Protein AF-A0A7S0P991-F1 (afdb_monomer_lite)

Foldseek 3Di:
DDWDDLAAAFLQWFDKIKDFDFQLAAQPWDKWKWKDDPPPPIDTFAPWTAPDGGTMIITTTHRFFDWQMWMWMATPNRIDPIDFDDPPDGTGTHHDWDFPAKWKQFPPPDPVSIDGVVNVPVDPPPCPPVHGDIDIDTDTGRQTPPPDDDDDDDDDDDDDPDD

Structure (mmCIF, N/CA/C/O backbone):
data_AF-A0A7S0P991-F1
#
_entry.id   AF-A0A7S0P991-F1
#
loop_
_atom_site.group_PDB
_atom_site.id
_atom_site.type_symbol
_atom_site.label_atom_id
_atom_site.label_alt_id
_atom_site.label_comp_id
_atom_site.label_asym_id
_atom_site.label_entity_id
_atom_site.label_seq_id
_atom_site.pdbx_PDB_ins_code
_atom_site.Cartn_x
_atom_site.Cartn_y
_atom_site.Cartn_z
_atom_site.occupancy
_atom_site.B_iso_or_equiv
_atom_site.auth_seq_id
_atom_site.auth_comp_id
_atom_site.auth_asym_id
_atom_site.auth_atom_id
_atom_site.pdbx_PDB_model_num
ATOM 1 N N . ALA A 1 1 ? 1.249 4.675 17.141 1.00 65.38 1 ALA A N 1
ATOM 2 C CA . ALA A 1 1 ? 0.927 3.609 16.177 1.00 65.38 1 ALA A CA 1
ATOM 3 C C . ALA A 1 1 ? 2.227 2.997 15.681 1.00 65.38 1 ALA A C 1
ATOM 5 O O . ALA A 1 1 ? 3.182 3.744 15.486 1.00 65.38 1 ALA A O 1
ATOM 6 N N . VAL A 1 2 ? 2.290 1.678 15.522 1.00 82.50 2 VAL A N 1
ATOM 7 C CA . VAL A 1 2 ? 3.443 0.980 14.929 1.00 82.50 2 VAL A CA 1
ATOM 8 C C . VAL A 1 2 ? 2.976 0.357 13.623 1.00 82.50 2 VAL A C 1
ATOM 10 O O . VAL A 1 2 ? 1.875 -0.177 13.555 1.00 82.50 2 VAL A O 1
ATOM 13 N N . LEU A 1 3 ? 3.793 0.447 12.576 1.00 89.19 3 LEU A N 1
ATOM 14 C CA . LEU A 1 3 ? 3.455 -0.087 11.261 1.00 89.19 3 LEU A CA 1
ATOM 15 C C . LEU A 1 3 ? 4.498 -1.110 10.816 1.00 89.19 3 LEU A C 1
ATOM 17 O O . LEU A 1 3 ? 5.702 -0.819 10.820 1.00 89.19 3 LEU A O 1
ATOM 21 N N . ARG A 1 4 ? 4.020 -2.296 10.427 1.00 91.75 4 ARG A N 1
ATOM 22 C CA . ARG A 1 4 ? 4.812 -3.370 9.814 1.00 91.75 4 ARG A CA 1
ATOM 23 C C . ARG A 1 4 ? 4.359 -3.553 8.365 1.00 91.75 4 ARG A C 1
ATOM 25 O O . ARG A 1 4 ? 3.166 -3.666 8.106 1.00 91.75 4 ARG A O 1
ATOM 32 N N . GLY A 1 5 ? 5.317 -3.578 7.442 1.00 89.12 5 GLY A N 1
ATOM 33 C CA . GLY A 1 5 ? 5.069 -3.483 5.998 1.00 89.12 5 GLY A CA 1
ATOM 34 C C . GLY A 1 5 ? 5.378 -2.084 5.458 1.00 89.12 5 GLY A C 1
ATOM 35 O O . GLY A 1 5 ? 5.788 -1.204 6.218 1.00 89.12 5 GLY A O 1
ATOM 36 N N . LEU A 1 6 ? 5.242 -1.886 4.143 1.00 92.38 6 LEU A N 1
ATOM 37 C CA . LEU A 1 6 ? 5.532 -0.607 3.469 1.00 92.38 6 LEU A CA 1
ATOM 38 C C . LEU A 1 6 ? 6.947 -0.054 3.732 1.00 92.38 6 LEU A C 1
ATOM 40 O O . LEU A 1 6 ? 7.166 1.148 3.651 1.00 92.38 6 LEU A O 1
ATOM 44 N N . ARG A 1 7 ? 7.925 -0.903 4.053 1.00 91.94 7 ARG A N 1
ATOM 45 C CA . ARG A 1 7 ? 9.339 -0.526 4.210 1.00 91.94 7 ARG A CA 1
ATOM 46 C C . ARG A 1 7 ? 10.144 -1.286 3.169 1.00 91.94 7 ARG A C 1
ATOM 48 O O . ARG A 1 7 ? 10.740 -2.303 3.502 1.00 91.94 7 ARG A O 1
ATOM 55 N N . SER A 1 8 ? 10.113 -0.810 1.924 1.00 93.19 8 SER A N 1
ATOM 56 C CA . SER A 1 8 ? 10.579 -1.543 0.735 1.00 93.19 8 SER A CA 1
ATOM 57 C C . SER A 1 8 ? 9.595 -2.626 0.269 1.00 93.19 8 SER A C 1
ATOM 59 O O . SER A 1 8 ? 9.955 -3.784 0.076 1.00 93.19 8 SER A O 1
ATOM 61 N N . GLU A 1 9 ? 8.338 -2.230 0.081 1.00 93.88 9 GLU A N 1
ATOM 62 C CA . GLU A 1 9 ? 7.264 -3.095 -0.424 1.00 93.88 9 GLU A CA 1
ATOM 63 C C . GLU A 1 9 ? 7.466 -3.475 -1.908 1.00 93.88 9 GLU A C 1
ATOM 65 O O . GLU A 1 9 ? 7.752 -2.589 -2.713 1.00 93.88 9 GLU A O 1
ATOM 70 N N . PRO A 1 10 ? 7.285 -4.739 -2.334 1.00 93.88 10 PRO A N 1
ATOM 71 C CA . PRO A 1 10 ? 7.283 -5.084 -3.756 1.00 93.88 10 PRO A CA 1
ATOM 72 C C . PRO A 1 10 ? 6.255 -4.255 -4.531 1.00 93.88 10 PRO A C 1
ATOM 74 O O . PRO A 1 10 ? 5.112 -4.127 -4.098 1.00 93.88 10 PRO A O 1
ATOM 77 N N . THR A 1 11 ? 6.606 -3.722 -5.704 1.00 93.44 11 THR A N 1
ATOM 78 C CA . THR A 1 11 ? 5.666 -2.866 -6.465 1.00 93.44 11 THR A CA 1
ATOM 79 C C . THR A 1 11 ? 4.416 -3.599 -6.949 1.00 93.44 11 THR A C 1
ATOM 81 O O . THR A 1 11 ? 3.417 -2.968 -7.285 1.00 93.44 11 THR A O 1
ATOM 84 N N . ALA A 1 12 ? 4.451 -4.933 -6.972 1.00 92.56 12 ALA A N 1
ATOM 85 C CA . ALA A 1 12 ? 3.286 -5.776 -7.224 1.00 92.56 12 ALA A CA 1
ATOM 86 C C . ALA A 1 12 ? 2.261 -5.756 -6.069 1.00 92.56 12 ALA A C 1
ATOM 88 O O . ALA A 1 12 ? 1.110 -6.138 -6.272 1.00 92.56 12 ALA A O 1
ATOM 89 N N . GLY A 1 13 ? 2.656 -5.293 -4.879 1.00 94.19 13 GLY A N 1
ATOM 90 C CA . GLY A 1 13 ? 1.873 -5.417 -3.655 1.00 94.19 13 GLY A CA 1
ATOM 91 C C . GLY A 1 13 ? 1.732 -6.871 -3.211 1.00 94.19 13 GLY A C 1
ATOM 92 O O . GLY A 1 13 ? 2.529 -7.734 -3.579 1.00 94.19 13 GLY A O 1
ATOM 93 N N . GLY A 1 14 ? 0.694 -7.146 -2.426 1.00 95.25 14 GLY A N 1
ATOM 94 C CA . GLY A 1 14 ? 0.379 -8.488 -1.941 1.00 95.25 14 GLY A CA 1
ATOM 95 C C . GLY A 1 14 ? 1.011 -8.847 -0.596 1.00 95.25 14 GLY A C 1
ATOM 96 O O . GLY A 1 14 ? 0.700 -9.908 -0.052 1.00 95.25 14 GLY A O 1
ATOM 97 N N . SER A 1 15 ? 1.846 -7.984 -0.013 1.00 95.44 15 SER A N 1
ATOM 98 C CA . SER A 1 15 ? 2.406 -8.234 1.317 1.00 95.44 15 SER A CA 1
ATOM 99 C C . SER A 1 15 ? 1.398 -7.934 2.418 1.00 95.44 15 SER A C 1
ATOM 101 O O . SER A 1 15 ? 0.468 -7.137 2.270 1.00 95.44 15 SER A O 1
ATOM 103 N N . VAL A 1 16 ? 1.610 -8.567 3.570 1.00 96.88 16 VAL A N 1
ATOM 104 C CA . VAL A 1 16 ? 0.835 -8.284 4.776 1.00 96.88 16 VAL A CA 1
ATOM 105 C C . VAL A 1 16 ? 1.214 -6.905 5.316 1.00 96.88 16 VAL A C 1
ATOM 107 O O . VAL A 1 16 ? 2.380 -6.638 5.603 1.00 96.88 16 VAL A O 1
ATOM 110 N N . LEU A 1 17 ? 0.204 -6.058 5.499 1.00 96.88 17 LEU A N 1
ATOM 111 C CA . LEU A 1 17 ? 0.303 -4.770 6.173 1.00 96.88 17 LEU A CA 1
ATOM 112 C C . LEU A 1 17 ? -0.347 -4.887 7.550 1.00 96.88 17 LEU A C 1
ATOM 114 O O . LEU A 1 17 ? -1.544 -5.161 7.645 1.00 96.88 17 LEU A O 1
ATOM 118 N N . GLU A 1 18 ? 0.423 -4.652 8.611 1.00 97.31 18 GLU A N 1
ATOM 119 C CA . GLU A 1 18 ? -0.111 -4.576 9.972 1.00 97.31 18 GLU A CA 1
ATOM 120 C C . GLU A 1 18 ? 0.021 -3.162 10.522 1.00 97.31 18 GLU A C 1
ATOM 122 O O . GLU A 1 18 ? 1.101 -2.561 10.515 1.00 97.31 18 GLU A O 1
ATOM 127 N N . VAL A 1 19 ? -1.096 -2.653 11.032 1.00 96.69 19 VAL A N 1
ATOM 128 C CA . VAL A 1 19 ? -1.186 -1.345 11.671 1.00 96.69 19 VAL A CA 1
ATOM 129 C C . VAL A 1 19 ? -1.580 -1.551 13.124 1.00 96.69 19 VAL A C 1
ATOM 131 O O . VAL A 1 19 ? -2.658 -2.064 13.422 1.00 96.69 19 VAL A O 1
ATOM 134 N N . GLU A 1 20 ? -0.704 -1.148 14.033 1.00 96.44 20 GLU A N 1
ATOM 135 C CA . GLU A 1 20 ? -0.954 -1.137 15.470 1.00 96.44 20 GLU A CA 1
ATOM 136 C C . GLU A 1 20 ? -1.305 0.270 15.931 1.00 96.44 20 GLU A C 1
ATOM 138 O O . GLU A 1 20 ? -0.641 1.246 15.576 1.00 96.44 20 GLU A O 1
ATOM 143 N N . GLY A 1 21 ? -2.322 0.379 16.771 1.00 95.75 21 GLY A N 1
ATOM 144 C CA . GLY A 1 21 ? -2.835 1.640 17.276 1.00 95.75 21 GLY A CA 1
ATOM 145 C C . GLY A 1 21 ? -3.780 1.414 18.444 1.00 95.75 21 GLY A C 1
ATOM 146 O O . GLY A 1 21 ? -3.606 0.489 19.234 1.00 95.75 21 GLY A O 1
ATOM 147 N N . SER A 1 22 ? -4.768 2.286 18.565 1.00 96.31 22 SER A N 1
ATOM 148 C CA . SER A 1 22 ? -5.782 2.229 19.611 1.00 96.31 22 SER A CA 1
ATOM 149 C C . SER A 1 22 ? -7.151 2.557 19.029 1.00 96.31 22 SER A C 1
ATOM 151 O O . SER A 1 22 ? -7.260 3.183 17.975 1.00 96.31 22 SER A O 1
ATOM 153 N N . ASN A 1 23 ? -8.200 2.140 19.739 1.00 96.62 23 ASN A N 1
ATOM 154 C CA . ASN A 1 23 ? -9.596 2.412 19.403 1.00 96.62 23 ASN A CA 1
ATOM 155 C C . ASN A 1 23 ? -10.039 1.905 18.016 1.00 96.62 23 ASN A C 1
ATOM 157 O O . ASN A 1 23 ? -10.971 2.448 17.435 1.00 96.62 23 ASN A O 1
ATOM 161 N N . PHE A 1 24 ? -9.444 0.823 17.503 1.00 96.88 24 PHE A N 1
ATOM 162 C CA . PHE A 1 24 ? -9.855 0.220 16.223 1.00 96.88 24 PHE A CA 1
ATOM 163 C C . PHE A 1 24 ? -11.181 -0.558 16.267 1.00 96.88 24 PHE A C 1
ATOM 165 O O . PHE A 1 24 ? -11.636 -1.060 15.246 1.00 96.88 24 PHE A O 1
ATOM 172 N N . GLY A 1 25 ? -11.821 -0.624 17.436 1.00 96.62 25 GLY A N 1
ATOM 173 C CA . GLY A 1 25 ? -13.087 -1.324 17.634 1.00 96.62 25 GLY A CA 1
ATOM 174 C C . GLY A 1 25 ? -12.941 -2.843 17.807 1.00 96.62 25 GLY A C 1
ATOM 175 O O . GLY A 1 25 ? -11.826 -3.366 17.844 1.00 96.62 25 GLY A O 1
ATOM 176 N N . PRO A 1 26 ? -14.059 -3.567 17.978 1.00 97.75 26 PRO A N 1
ATOM 177 C CA . PRO A 1 26 ? -14.063 -5.027 18.086 1.00 97.75 26 PRO A CA 1
ATOM 178 C C . PRO A 1 26 ? -13.599 -5.706 16.785 1.00 97.75 26 PRO A C 1
ATOM 180 O O . PRO A 1 26 ? -13.484 -5.068 15.744 1.00 97.75 26 PRO A O 1
ATOM 183 N N . LEU A 1 27 ? -13.399 -7.029 16.820 1.00 97.88 27 LEU A N 1
ATOM 184 C CA . LEU A 1 27 ? -12.995 -7.822 15.643 1.00 97.88 27 LEU A CA 1
ATOM 185 C C . LEU A 1 27 ? -13.967 -7.701 14.451 1.00 97.88 27 LEU A C 1
ATOM 187 O O . LEU A 1 27 ? -13.560 -7.868 13.307 1.00 97.88 27 LEU A O 1
ATOM 191 N N . SER A 1 28 ? -15.242 -7.400 14.712 1.00 96.94 28 SER A N 1
ATOM 192 C CA . SER A 1 28 ? -16.281 -7.200 13.696 1.00 96.94 28 SER A CA 1
ATOM 193 C C . SER A 1 28 ? -16.365 -5.768 13.156 1.00 96.94 28 SER A C 1
ATOM 195 O O . SER A 1 28 ? -17.220 -5.491 12.314 1.00 96.94 28 SER A O 1
ATOM 197 N N . ALA A 1 29 ? -15.535 -4.841 13.644 1.00 96.56 29 ALA A N 1
ATOM 198 C CA . ALA A 1 29 ? -15.605 -3.449 13.224 1.00 96.56 29 ALA A CA 1
ATOM 199 C C . ALA A 1 29 ? -15.217 -3.303 11.741 1.00 96.56 29 ALA A C 1
ATOM 201 O O . ALA A 1 29 ? -14.161 -3.800 11.333 1.00 96.56 29 ALA A O 1
ATOM 202 N N . PRO A 1 30 ? -16.020 -2.591 10.927 1.00 96.38 30 PRO A N 1
ATOM 203 C CA . PRO A 1 30 ? -15.635 -2.281 9.560 1.00 96.38 30 PRO A CA 1
ATOM 204 C C . PRO A 1 30 ? -14.439 -1.326 9.579 1.00 96.38 30 PRO A C 1
ATOM 206 O O . PRO A 1 30 ? -14.511 -0.233 10.153 1.00 96.38 30 PRO A O 1
ATOM 209 N N . VAL A 1 31 ? -13.343 -1.741 8.941 1.00 97.38 31 VAL A N 1
ATOM 210 C CA . VAL A 1 31 ? -12.087 -0.994 8.909 1.00 97.38 31 VAL A CA 1
ATOM 211 C C . VAL A 1 31 ? -11.540 -0.883 7.491 1.00 97.38 31 VAL A C 1
ATOM 213 O O . VAL A 1 31 ? -11.559 -1.833 6.712 1.00 97.38 31 VAL A O 1
ATOM 216 N N . THR A 1 32 ? -11.024 0.293 7.162 1.00 96.88 32 THR A N 1
ATOM 217 C CA . THR A 1 32 ? -10.348 0.580 5.895 1.00 96.88 32 THR A CA 1
ATOM 218 C C . THR A 1 32 ? -8.956 1.114 6.179 1.00 96.88 32 THR A C 1
ATOM 220 O O . THR A 1 32 ? -8.791 1.917 7.096 1.00 96.88 32 THR A O 1
ATOM 223 N N . VAL A 1 33 ? -7.965 0.735 5.377 1.00 96.50 33 VAL A N 1
ATOM 224 C CA . VAL A 1 33 ? -6.622 1.322 5.444 1.00 96.50 33 VAL A CA 1
ATOM 225 C C . VAL A 1 33 ? -6.273 1.894 4.083 1.00 96.50 33 VAL A C 1
ATOM 227 O O . VAL A 1 33 ? -6.325 1.192 3.072 1.00 96.50 33 VAL A O 1
ATOM 230 N N . ARG A 1 34 ? -5.922 3.178 4.061 1.00 95.25 34 ARG A N 1
ATOM 231 C CA . ARG A 1 34 ? -5.449 3.879 2.867 1.00 95.25 34 ARG A CA 1
ATOM 232 C C . ARG A 1 34 ? -4.021 4.342 3.083 1.00 95.25 34 ARG A C 1
ATOM 234 O O . ARG A 1 34 ? -3.661 4.737 4.192 1.00 95.25 34 ARG A O 1
ATOM 241 N N . PHE A 1 35 ? -3.211 4.287 2.036 1.00 94.25 35 PHE A N 1
ATOM 242 C CA . PHE A 1 35 ? -1.829 4.738 2.081 1.00 94.25 35 PHE A CA 1
ATOM 243 C C . PHE A 1 35 ? -1.408 5.366 0.754 1.00 94.25 35 PHE A C 1
ATOM 245 O O . PHE A 1 35 ? -1.854 4.948 -0.308 1.00 94.25 35 PHE A O 1
ATOM 252 N N . GLY A 1 36 ? -0.563 6.390 0.786 1.00 92.00 36 GLY A N 1
ATOM 253 C CA . GLY A 1 36 ? -0.209 7.114 -0.435 1.00 92.00 36 GLY A CA 1
ATOM 254 C C . GLY A 1 36 ? 0.548 8.402 -0.179 1.00 92.00 36 GLY A C 1
ATOM 255 O O . GLY A 1 36 ? 0.770 8.776 0.972 1.00 92.00 36 GLY A O 1
ATOM 256 N N . ALA A 1 37 ? 0.917 9.101 -1.249 1.00 85.38 37 ALA A N 1
ATOM 257 C CA . ALA A 1 37 ? 1.449 10.458 -1.155 1.00 85.38 37 ALA A CA 1
ATOM 258 C C . ALA A 1 37 ? 0.351 11.449 -0.731 1.00 85.38 37 ALA A C 1
ATOM 260 O O . ALA A 1 37 ? -0.836 11.220 -0.968 1.00 85.38 37 ALA A O 1
ATOM 261 N N . SER A 1 38 ? 0.742 12.571 -0.128 1.00 73.25 38 SER A N 1
ATOM 262 C CA . SER A 1 38 ? -0.184 13.590 0.396 1.00 73.25 38 SER A CA 1
ATOM 263 C C . SER A 1 38 ? -1.015 14.300 -0.688 1.00 73.25 38 SER A C 1
ATOM 265 O O . SER A 1 38 ? -1.978 14.988 -0.373 1.00 73.25 38 SER A O 1
ATOM 267 N N . THR A 1 39 ? -0.671 14.131 -1.967 1.00 68.00 39 THR A N 1
ATOM 268 C CA . THR A 1 39 ? -1.283 14.804 -3.127 1.00 68.00 39 THR A CA 1
ATOM 269 C C . THR A 1 39 ? -2.475 14.052 -3.741 1.00 68.00 39 THR A C 1
ATOM 271 O O . THR A 1 39 ? -2.821 14.288 -4.895 1.00 68.00 39 THR A O 1
ATOM 274 N N . GLY A 1 40 ? -3.126 13.153 -2.992 1.00 56.09 40 GLY A N 1
ATOM 275 C CA . GLY A 1 40 ? -4.373 12.498 -3.421 1.00 56.09 40 GLY A CA 1
ATOM 276 C C . GLY A 1 40 ? -4.212 11.175 -4.182 1.00 56.09 40 GLY A C 1
ATOM 277 O O . GLY A 1 40 ? -5.198 10.627 -4.666 1.00 56.09 40 GLY A O 1
ATOM 278 N N . MET A 1 41 ? -3.002 10.610 -4.247 1.00 61.09 41 MET A N 1
ATOM 279 C CA . MET A 1 41 ? -2.748 9.251 -4.759 1.00 61.09 41 MET A CA 1
ATOM 280 C C . MET A 1 41 ? -2.795 8.208 -3.630 1.00 61.09 41 MET A C 1
ATOM 282 O O . MET A 1 41 ? -1.809 7.526 -3.346 1.00 61.09 41 MET A O 1
ATOM 286 N N . GLU A 1 42 ? -3.930 8.107 -2.942 1.00 82.75 42 GLU A N 1
ATOM 287 C CA . GLU A 1 42 ? -4.094 7.179 -1.819 1.00 82.75 42 GLU A CA 1
ATOM 288 C C . GLU A 1 42 ? -4.647 5.834 -2.288 1.00 82.75 42 GLU A C 1
ATOM 290 O O . GLU A 1 42 ? -5.842 5.694 -2.569 1.00 82.75 42 GLU A O 1
ATOM 295 N N . LEU A 1 43 ? -3.755 4.847 -2.323 1.00 91.81 43 LEU A N 1
ATOM 296 C CA . LEU A 1 43 ? -4.036 3.433 -2.532 1.00 91.81 43 LEU A CA 1
ATOM 297 C C . LEU A 1 43 ? -4.873 2.902 -1.363 1.00 91.81 43 LEU A C 1
ATOM 299 O O . LEU A 1 43 ? -4.651 3.263 -0.206 1.00 91.81 43 LEU A O 1
ATOM 303 N N . ALA A 1 44 ? -5.834 2.028 -1.654 1.00 94.94 44 ALA A N 1
ATOM 304 C CA . A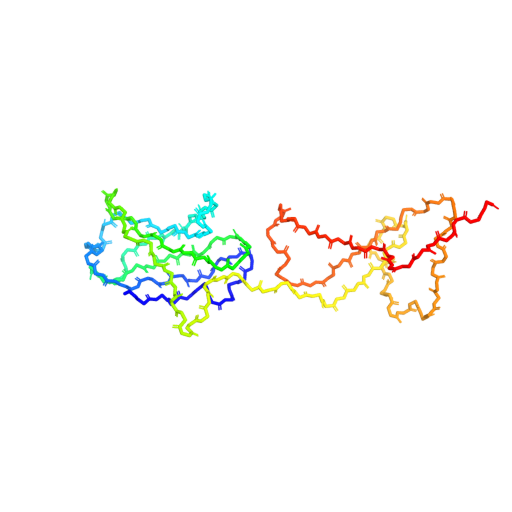LA A 1 44 ? -6.611 1.329 -0.638 1.00 94.94 44 ALA A CA 1
ATOM 305 C C . ALA A 1 44 ? -6.044 -0.081 -0.447 1.00 94.94 44 ALA A C 1
ATOM 307 O O . ALA A 1 44 ? -5.984 -0.858 -1.399 1.00 94.94 44 ALA A O 1
ATOM 308 N N . ALA A 1 45 ? -5.632 -0.410 0.777 1.00 96.62 45 ALA A N 1
ATOM 309 C CA . ALA A 1 45 ? -5.298 -1.782 1.131 1.00 96.62 45 ALA A CA 1
ATOM 310 C C . ALA A 1 45 ? -6.558 -2.658 1.059 1.00 96.62 45 ALA A C 1
ATOM 312 O O . ALA A 1 45 ? -7.674 -2.188 1.298 1.00 96.62 45 ALA A O 1
ATOM 313 N N . VAL A 1 46 ? -6.378 -3.939 0.751 1.00 97.81 46 VAL A N 1
ATOM 314 C CA . VAL A 1 46 ? -7.482 -4.893 0.574 1.00 97.81 46 VAL A CA 1
ATOM 315 C C . VAL A 1 46 ? -7.517 -5.910 1.709 1.00 97.81 46 VAL A C 1
ATOM 317 O O . VAL A 1 46 ? -6.512 -6.145 2.379 1.00 97.81 46 VAL A O 1
ATOM 320 N N . GLY A 1 47 ? -8.691 -6.501 1.952 1.00 97.31 47 GLY A N 1
ATOM 321 C CA . GLY A 1 47 ? -8.863 -7.530 2.984 1.00 97.31 47 GLY A CA 1
ATOM 322 C C . GLY A 1 47 ? -8.592 -7.037 4.409 1.00 97.31 47 GLY A C 1
ATOM 323 O O . GLY A 1 47 ? -8.128 -7.808 5.243 1.00 97.31 47 GLY A O 1
ATOM 324 N N . CYS A 1 48 ? -8.826 -5.752 4.678 1.00 97.88 48 CYS A N 1
ATOM 325 C CA . CYS A 1 48 ? -8.593 -5.170 5.991 1.00 97.88 48 CYS A CA 1
ATOM 326 C C . CYS A 1 48 ? -9.572 -5.698 7.041 1.00 97.88 48 CYS A C 1
ATOM 328 O O . CYS A 1 48 ? -10.785 -5.617 6.861 1.00 97.88 48 CYS A O 1
ATOM 330 N N . ALA A 1 49 ? -9.034 -6.164 8.165 1.00 98.00 49 ALA A N 1
ATOM 331 C CA . ALA A 1 49 ? -9.812 -6.565 9.330 1.00 98.00 49 ALA A CA 1
ATOM 332 C C . ALA A 1 49 ? -9.070 -6.220 10.623 1.00 98.00 49 ALA A C 1
ATOM 334 O O . ALA A 1 49 ? -7.835 -6.214 10.675 1.00 98.00 49 ALA A O 1
ATOM 335 N N . VAL A 1 50 ? -9.825 -5.966 11.691 1.00 98.12 50 VAL A N 1
ATOM 336 C CA . VAL A 1 50 ? -9.261 -5.872 13.038 1.00 98.12 50 VAL A CA 1
ATOM 337 C C . VAL A 1 50 ? -8.784 -7.268 13.441 1.00 98.12 50 VAL A C 1
ATOM 339 O O . VAL A 1 50 ? -9.583 -8.190 13.573 1.00 98.12 50 VAL A O 1
ATOM 342 N N . SER A 1 51 ? -7.473 -7.439 13.605 1.00 97.88 51 SER A N 1
ATOM 343 C CA . SER A 1 51 ? -6.845 -8.720 13.952 1.00 97.88 51 SER A CA 1
ATOM 344 C C . SER A 1 51 ? -6.631 -8.887 15.456 1.00 97.88 51 SER A C 1
ATOM 346 O O . SER A 1 51 ? -6.583 -10.011 15.950 1.00 97.88 51 SER A O 1
ATOM 348 N N . VAL A 1 52 ? -6.537 -7.776 16.193 1.00 98.19 52 VAL A N 1
ATOM 349 C CA . VAL A 1 52 ? -6.581 -7.742 17.659 1.00 98.19 52 VAL A CA 1
ATOM 350 C C . VAL A 1 52 ? -7.531 -6.628 18.057 1.00 98.19 52 VAL A C 1
ATOM 352 O O . VAL A 1 52 ? -7.332 -5.478 17.653 1.00 98.19 52 VAL A O 1
ATOM 355 N N . ALA A 1 53 ? -8.554 -6.969 18.846 1.00 97.88 53 ALA A N 1
ATOM 356 C CA . ALA A 1 53 ? -9.588 -6.029 19.252 1.00 97.88 53 ALA A CA 1
ATOM 357 C C . ALA A 1 53 ? -8.967 -4.722 19.769 1.00 97.88 53 ALA A C 1
ATOM 359 O O . ALA A 1 53 ? -8.029 -4.715 20.571 1.00 97.88 53 ALA A O 1
ATOM 360 N N . HIS A 1 54 ? -9.487 -3.616 19.250 1.00 96.75 54 HIS A N 1
ATOM 361 C CA . HIS A 1 54 ? -9.131 -2.234 19.546 1.00 96.75 54 HIS A CA 1
ATOM 362 C C . HIS A 1 54 ? -7.710 -1.795 19.177 1.00 96.75 54 HIS A C 1
ATOM 364 O O . HIS A 1 54 ? -7.460 -0.592 19.205 1.00 96.75 54 HIS A O 1
ATOM 370 N N . THR A 1 55 ? -6.791 -2.696 18.823 1.00 97.31 55 THR A N 1
ATOM 371 C CA . THR A 1 55 ? -5.354 -2.364 18.808 1.00 97.31 55 THR A CA 1
ATOM 372 C C . THR A 1 55 ? -4.600 -2.755 17.548 1.00 97.31 55 THR A C 1
ATOM 374 O O . THR A 1 55 ? -3.576 -2.133 17.267 1.00 97.31 55 THR A O 1
ATOM 377 N N . ARG A 1 56 ? -5.074 -3.719 16.748 1.00 98.00 56 ARG A N 1
ATOM 378 C CA . ARG A 1 56 ? -4.370 -4.117 15.520 1.00 98.00 56 ARG A CA 1
ATOM 379 C C . ARG A 1 56 ? -5.314 -4.346 14.353 1.00 98.00 56 ARG A C 1
ATOM 381 O O . ARG A 1 56 ? -6.333 -5.016 14.491 1.00 98.00 56 ARG A O 1
ATOM 388 N N . VAL A 1 57 ? -4.919 -3.830 13.197 1.00 98.19 57 VAL A N 1
ATOM 389 C CA . VAL A 1 57 ? -5.554 -4.060 11.898 1.00 98.19 57 VAL A CA 1
ATOM 390 C C . VAL A 1 57 ? -4.554 -4.769 11.001 1.00 98.19 57 VAL A C 1
ATOM 392 O O . VAL A 1 57 ? -3.377 -4.403 10.966 1.00 98.19 57 VAL A O 1
ATOM 395 N N . ARG A 1 58 ? -5.019 -5.783 10.276 1.00 98.12 58 ARG A N 1
ATOM 396 C CA . ARG A 1 58 ? -4.237 -6.503 9.273 1.00 98.12 58 ARG A CA 1
ATOM 397 C C . ARG A 1 58 ? -4.923 -6.374 7.920 1.00 98.12 58 ARG A C 1
ATOM 399 O O . ARG A 1 58 ? -6.129 -6.575 7.827 1.00 98.12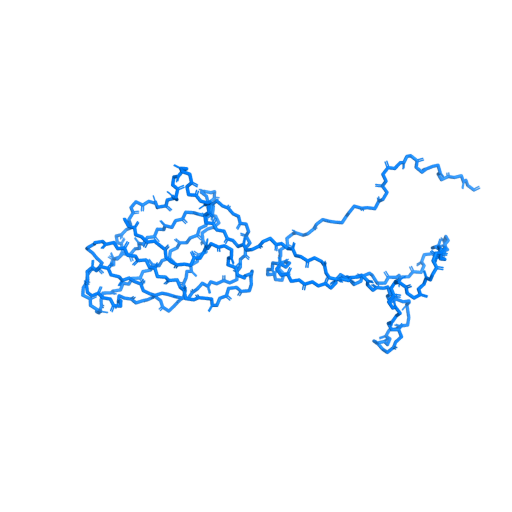 58 ARG A O 1
ATOM 406 N N . CYS A 1 59 ? -4.144 -6.052 6.898 1.00 98.00 59 CYS A N 1
ATOM 407 C CA . CYS A 1 59 ? -4.576 -5.921 5.511 1.00 98.00 59 CYS A CA 1
ATOM 408 C C . CYS A 1 59 ? -3.539 -6.542 4.566 1.00 98.00 59 CYS A C 1
ATOM 410 O O . CYS A 1 59 ? -2.464 -6.977 4.991 1.00 98.00 59 CYS A O 1
ATOM 412 N N . THR A 1 60 ? -3.832 -6.484 3.272 1.00 97.81 60 THR A N 1
ATOM 413 C CA . THR A 1 60 ? -2.899 -6.778 2.186 1.00 97.81 60 THR A CA 1
ATOM 414 C C . THR A 1 60 ? -2.642 -5.514 1.363 1.00 97.81 60 THR A C 1
ATOM 416 O O . THR A 1 60 ? -3.578 -4.784 1.017 1.00 97.81 60 THR A O 1
ATOM 419 N N . THR A 1 61 ? -1.373 -5.224 1.070 1.00 96.12 61 THR A N 1
ATOM 420 C CA . THR A 1 61 ? -0.983 -4.109 0.194 1.00 96.12 61 THR A CA 1
ATOM 421 C C . THR A 1 61 ? -1.444 -4.364 -1.240 1.00 96.12 61 THR A C 1
ATOM 423 O O . THR A 1 61 ? -1.587 -5.503 -1.681 1.00 96.12 61 THR A O 1
ATOM 426 N N . VAL A 1 62 ? -1.658 -3.293 -1.995 1.00 94.94 62 VAL A N 1
ATOM 427 C CA . VAL A 1 62 ? -1.964 -3.359 -3.431 1.00 94.94 62 VAL A CA 1
ATOM 428 C C . VAL A 1 62 ? -0.742 -2.973 -4.257 1.00 94.94 62 VAL A C 1
ATOM 430 O O . VAL A 1 62 ? 0.235 -2.453 -3.714 1.00 94.94 62 VAL A O 1
ATOM 433 N N . ALA A 1 63 ? -0.780 -3.234 -5.563 1.00 93.25 63 ALA A N 1
ATOM 434 C CA . ALA A 1 63 ? 0.267 -2.788 -6.472 1.00 93.25 63 ALA A CA 1
ATOM 435 C C . ALA A 1 63 ? 0.391 -1.256 -6.453 1.00 93.25 63 ALA A C 1
ATOM 437 O O . ALA A 1 63 ? -0.612 -0.542 -6.416 1.00 93.25 63 ALA A O 1
ATOM 438 N N . GLY A 1 64 ? 1.622 -0.754 -6.486 1.00 90.94 64 GLY A N 1
ATOM 439 C CA . GLY A 1 64 ? 1.896 0.673 -6.390 1.00 90.94 64 GLY A CA 1
ATOM 440 C C . GLY A 1 64 ? 3.374 1.003 -6.552 1.00 90.94 64 GLY A C 1
ATOM 441 O O . GLY A 1 64 ? 4.211 0.129 -6.779 1.00 90.94 64 GLY A O 1
ATOM 442 N N . VAL A 1 65 ? 3.680 2.296 -6.481 1.00 90.62 65 VAL A N 1
ATOM 443 C CA . VAL A 1 65 ? 5.030 2.850 -6.635 1.00 90.62 65 VAL A CA 1
ATOM 444 C C . VAL A 1 65 ? 5.231 4.041 -5.705 1.00 90.62 65 VAL A C 1
ATOM 446 O O . VAL A 1 65 ? 4.270 4.631 -5.211 1.00 90.62 65 VAL A O 1
ATOM 449 N N . GLY A 1 66 ? 6.491 4.425 -5.513 1.00 88.56 66 GLY A N 1
ATOM 450 C CA . GLY A 1 66 ? 6.868 5.637 -4.793 1.00 88.56 66 GLY A CA 1
ATOM 451 C C . GLY A 1 66 ? 7.210 5.417 -3.321 1.00 88.56 66 GLY A C 1
ATOM 452 O O . GLY A 1 66 ? 7.059 4.329 -2.760 1.00 88.56 66 GLY A O 1
ATOM 453 N N . THR A 1 67 ? 7.711 6.486 -2.709 1.00 90.81 67 THR A N 1
ATOM 454 C CA . THR A 1 67 ? 8.155 6.562 -1.313 1.00 90.81 67 THR A CA 1
ATOM 455 C C . THR A 1 67 ? 7.549 7.796 -0.641 1.00 90.81 67 THR A C 1
ATOM 457 O O . THR A 1 67 ? 6.885 8.599 -1.295 1.00 90.81 67 THR A O 1
ATOM 460 N N . GLY A 1 68 ? 7.735 7.937 0.673 1.00 90.44 68 GLY A N 1
ATOM 461 C CA . GLY A 1 68 ? 7.097 9.010 1.443 1.00 90.44 68 GLY A CA 1
ATOM 462 C C . GLY A 1 68 ? 5.598 8.773 1.625 1.00 90.44 68 GLY A C 1
ATOM 463 O O . GLY A 1 68 ? 4.806 9.710 1.597 1.00 90.44 68 GLY A O 1
ATOM 464 N N . LEU A 1 69 ? 5.195 7.506 1.755 1.00 92.56 69 LEU A N 1
ATOM 465 C CA . LEU A 1 69 ? 3.794 7.142 1.926 1.00 92.56 69 LEU A CA 1
ATOM 466 C C . LEU A 1 69 ? 3.347 7.446 3.361 1.00 92.56 69 LEU A C 1
ATOM 468 O O . LEU A 1 69 ? 4.018 7.075 4.325 1.00 92.56 69 LEU A O 1
ATOM 472 N N . GLY A 1 70 ? 2.186 8.076 3.496 1.00 93.38 70 GLY A N 1
ATOM 473 C CA . GLY A 1 70 ? 1.477 8.204 4.766 1.00 93.38 70 GLY A CA 1
ATOM 474 C C . GLY A 1 70 ? 0.283 7.267 4.810 1.00 93.38 70 GLY A C 1
ATOM 475 O O . GLY A 1 70 ? -0.231 6.876 3.762 1.00 93.38 70 GLY A O 1
ATOM 476 N N . VAL A 1 71 ? -0.141 6.894 6.016 1.00 94.94 71 VAL A N 1
ATOM 477 C CA . VAL A 1 71 ? -1.196 5.898 6.249 1.00 94.94 71 VAL A CA 1
ATOM 478 C C . VAL A 1 71 ? -2.335 6.497 7.058 1.00 94.94 71 VAL A C 1
ATOM 480 O O . VAL A 1 71 ? -2.105 7.168 8.063 1.00 94.94 71 VAL A O 1
ATOM 483 N N . VAL A 1 72 ? -3.567 6.228 6.635 1.00 94.75 72 VAL A N 1
ATOM 484 C CA . VAL A 1 72 ? -4.800 6.613 7.326 1.00 94.75 72 VAL A CA 1
ATOM 485 C C . VAL A 1 72 ? -5.641 5.360 7.541 1.00 94.75 72 VAL A C 1
ATOM 487 O O . VAL A 1 72 ? -5.878 4.588 6.608 1.00 94.75 72 VAL A O 1
ATOM 490 N N . VAL A 1 73 ? -6.102 5.162 8.773 1.00 96.12 73 VAL A N 1
ATOM 491 C CA . VAL A 1 73 ? -7.033 4.088 9.132 1.00 96.12 73 VAL A CA 1
ATOM 492 C C . VAL A 1 73 ? -8.414 4.701 9.322 1.00 96.12 73 VAL A C 1
ATOM 494 O O . VAL A 1 73 ? -8.559 5.677 10.047 1.00 96.12 73 VAL A O 1
ATOM 497 N N . GLY A 1 74 ? -9.427 4.140 8.676 1.00 96.00 74 GLY A N 1
ATOM 498 C CA . GLY A 1 74 ? -10.828 4.496 8.878 1.00 96.00 74 GLY A CA 1
ATOM 499 C C . GLY A 1 74 ? -11.550 3.390 9.630 1.00 96.00 74 GLY A C 1
ATOM 500 O O . GLY A 1 74 ? -11.470 2.238 9.212 1.00 96.00 74 GLY A O 1
ATOM 501 N N . VAL A 1 75 ? -12.259 3.720 10.707 1.00 96.75 75 VAL A N 1
ATOM 502 C CA . VAL A 1 75 ? -13.057 2.767 11.498 1.00 96.75 75 VAL A CA 1
ATOM 503 C C . VAL A 1 75 ? -14.493 3.262 11.519 1.00 96.75 75 VAL A C 1
ATOM 505 O O . VAL A 1 75 ? -14.734 4.388 11.943 1.00 96.75 75 VAL A O 1
ATOM 508 N N . ALA A 1 76 ? -15.442 2.460 11.032 1.00 91.38 76 ALA A N 1
ATOM 509 C CA . ALA A 1 76 ? -16.860 2.845 10.957 1.00 91.38 76 ALA A CA 1
ATOM 510 C C . ALA A 1 76 ? -17.105 4.246 10.339 1.00 91.38 76 ALA A C 1
ATOM 512 O O . ALA A 1 76 ? -17.979 4.990 10.772 1.00 91.38 76 ALA A O 1
ATOM 513 N N . GLY A 1 77 ? -16.309 4.617 9.330 1.00 88.81 77 GLY A N 1
ATOM 514 C CA . GLY A 1 77 ? -16.393 5.918 8.657 1.00 88.81 77 GLY A CA 1
ATOM 515 C C . GLY A 1 77 ? -15.612 7.056 9.326 1.00 88.81 77 GLY A C 1
ATOM 516 O O . GLY A 1 77 ? -15.532 8.137 8.750 1.00 88.81 77 GLY A O 1
ATOM 517 N N . GLN A 1 78 ? -14.989 6.831 10.486 1.00 94.38 78 GLN A N 1
ATOM 518 C CA . GLN A 1 78 ? -14.144 7.817 11.158 1.00 94.38 78 GLN A CA 1
ATOM 519 C C . GLN A 1 78 ? -12.666 7.644 10.759 1.00 94.38 78 GLN A C 1
ATOM 521 O O . GLN A 1 78 ? -12.061 6.632 11.128 1.00 94.38 78 GLN A O 1
ATOM 526 N N . PRO A 1 79 ? -12.057 8.600 10.032 1.00 94.25 79 PRO A N 1
ATOM 527 C CA . PRO A 1 79 ? -10.641 8.541 9.684 1.00 94.25 79 PRO A CA 1
ATOM 528 C C . PRO A 1 79 ? -9.742 8.925 10.867 1.00 94.25 79 PRO A C 1
ATOM 530 O O . PRO A 1 79 ? -10.058 9.813 11.660 1.00 94.25 79 PRO A O 1
ATOM 533 N N . SER A 1 80 ? -8.584 8.277 10.958 1.00 95.06 80 SER A N 1
ATOM 534 C CA . SER A 1 80 ? -7.502 8.648 11.864 1.00 95.06 80 SER A CA 1
ATOM 535 C C . SER A 1 80 ? -6.736 9.865 11.347 1.00 95.06 80 SER A C 1
ATOM 537 O O . SER A 1 80 ? -6.796 10.217 10.168 1.00 95.06 80 SER A O 1
ATOM 539 N N . ALA A 1 81 ? -5.905 10.449 12.212 1.00 93.31 81 ALA A N 1
ATOM 540 C CA . ALA A 1 81 ? -4.808 11.281 11.738 1.00 93.31 81 ALA A CA 1
ATOM 541 C C . ALA A 1 81 ? -3.886 10.463 10.817 1.00 93.31 81 ALA A C 1
ATOM 543 O O . ALA A 1 81 ? -3.740 9.244 10.973 1.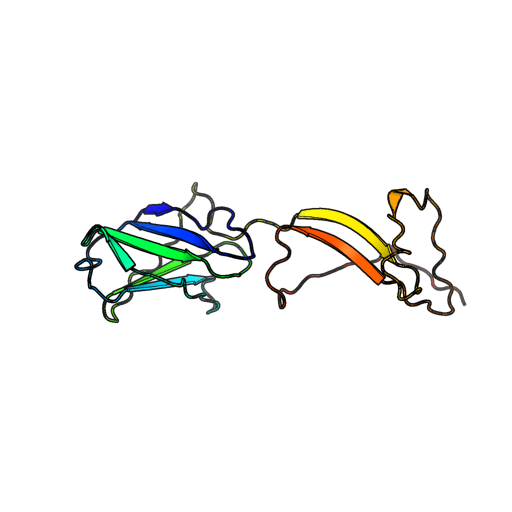00 93.31 81 ALA A O 1
ATOM 544 N N . ARG A 1 82 ? -3.259 11.152 9.866 1.00 92.25 82 ARG A N 1
ATOM 545 C CA . ARG A 1 82 ? -2.285 10.564 8.953 1.00 92.25 82 ARG A CA 1
ATOM 546 C C . ARG A 1 82 ? -1.004 10.221 9.707 1.00 92.25 82 ARG A C 1
ATOM 548 O O . ARG A 1 82 ? -0.442 11.062 10.404 1.00 92.25 82 ARG A O 1
ATOM 555 N N . PHE A 1 83 ? -0.551 8.984 9.561 1.00 92.50 83 PHE A N 1
ATOM 556 C CA . PHE A 1 83 ? 0.711 8.511 10.108 1.00 92.50 83 PHE A CA 1
ATOM 557 C C . PHE A 1 83 ? 1.802 8.566 9.042 1.00 92.50 83 PHE A C 1
ATOM 559 O O . PHE A 1 83 ? 1.681 7.929 7.996 1.00 92.50 83 PHE A O 1
ATOM 566 N N . GLU A 1 84 ? 2.886 9.271 9.345 1.00 91.00 84 GLU A N 1
ATOM 567 C CA . GLU A 1 84 ? 4.124 9.280 8.569 1.00 91.00 84 GLU A CA 1
ATOM 568 C C . GLU A 1 84 ? 5.296 9.056 9.535 1.00 91.00 84 GLU A C 1
ATOM 570 O O . GLU A 1 84 ? 5.343 9.704 10.587 1.00 91.00 84 GLU A O 1
ATOM 575 N N . PRO A 1 85 ? 6.234 8.133 9.242 1.00 89.88 85 PRO A N 1
ATOM 576 C CA . PRO A 1 85 ? 7.413 7.965 10.077 1.00 89.88 85 PRO A CA 1
ATOM 577 C C . PRO A 1 85 ? 8.230 9.256 10.126 1.00 89.88 85 PRO A C 1
ATOM 579 O O . PRO A 1 85 ? 8.569 9.827 9.092 1.00 89.88 85 PRO A O 1
ATOM 582 N N . GLN A 1 86 ? 8.577 9.686 11.334 1.00 87.56 86 GLN A N 1
ATOM 583 C CA . GLN A 1 86 ? 9.448 10.837 11.543 1.00 87.56 86 GLN A CA 1
ATOM 584 C C . GLN A 1 86 ? 10.923 10.406 11.475 1.00 87.56 86 GLN A C 1
ATOM 586 O O . GLN A 1 86 ? 11.251 9.285 11.886 1.00 87.56 86 GLN A O 1
ATOM 591 N N . PRO A 1 87 ? 11.833 11.281 11.011 1.00 87.50 87 PRO A N 1
ATOM 592 C CA . PRO A 1 87 ? 13.269 11.030 11.090 1.00 87.50 87 PRO A CA 1
ATOM 593 C C . PRO A 1 87 ? 13.691 10.659 12.525 1.00 87.50 87 PRO A C 1
ATOM 595 O O . PRO A 1 87 ? 13.190 11.267 13.473 1.00 87.50 87 PRO A O 1
ATOM 598 N N . PRO A 1 88 ? 14.587 9.671 12.717 1.00 90.38 88 PRO A N 1
ATOM 599 C CA . PRO A 1 88 ? 15.453 9.032 11.719 1.00 90.38 88 PRO A CA 1
ATOM 600 C C . PRO A 1 88 ? 14.848 7.792 11.037 1.00 90.38 88 PRO A C 1
ATOM 602 O O . PRO A 1 88 ? 15.559 7.074 10.334 1.00 90.38 88 PRO A O 1
ATOM 605 N N . ALA A 1 89 ? 13.564 7.488 11.252 1.00 87.31 89 ALA A N 1
ATOM 606 C CA . ALA A 1 89 ? 12.952 6.330 10.615 1.00 87.31 89 ALA A CA 1
ATOM 607 C C . ALA A 1 89 ? 12.902 6.507 9.090 1.00 87.31 89 ALA A C 1
ATOM 609 O O . ALA A 1 89 ? 12.577 7.582 8.586 1.00 87.31 89 ALA A O 1
ATOM 610 N N . LEU A 1 90 ? 13.184 5.429 8.353 1.00 89.19 90 LEU A N 1
ATOM 611 C CA . LEU A 1 90 ? 13.034 5.427 6.901 1.00 89.19 90 LEU A CA 1
ATOM 612 C C . LEU A 1 90 ? 11.568 5.688 6.515 1.00 89.19 90 LEU A C 1
ATOM 614 O O . LEU A 1 90 ? 10.664 5.148 7.176 1.00 89.19 90 LEU A O 1
ATOM 618 N N . PRO A 1 91 ? 11.330 6.470 5.444 1.00 91.31 91 PRO A N 1
ATOM 619 C CA . PRO A 1 91 ? 9.989 6.710 4.937 1.00 91.31 91 PRO A CA 1
ATOM 620 C C . PRO A 1 91 ? 9.345 5.395 4.501 1.00 91.31 91 PRO A C 1
ATOM 622 O O . PRO A 1 91 ? 10.026 4.452 4.089 1.00 91.31 91 PRO A O 1
ATOM 625 N N . LEU A 1 92 ? 8.017 5.341 4.568 1.00 93.62 92 LEU A N 1
ATOM 626 C CA . LEU A 1 92 ? 7.288 4.224 3.983 1.00 93.62 92 LEU A CA 1
ATOM 627 C C . LEU A 1 92 ? 7.332 4.326 2.458 1.00 93.62 92 LEU A C 1
ATOM 629 O O . LEU A 1 92 ? 7.332 5.426 1.898 1.00 93.62 92 LEU A O 1
ATOM 633 N N . GLY A 1 93 ? 7.367 3.190 1.779 1.00 93.38 93 GLY A N 1
ATOM 634 C CA . GLY A 1 93 ? 7.494 3.149 0.336 1.00 93.38 93 GLY A CA 1
ATOM 635 C C . GLY A 1 93 ? 7.600 1.752 -0.242 1.00 93.38 93 GLY A C 1
ATOM 636 O O . GLY A 1 93 ? 7.905 0.770 0.448 1.00 93.38 93 GLY A O 1
ATOM 637 N N . TYR A 1 94 ? 7.385 1.714 -1.549 1.00 93.81 94 TYR A N 1
ATOM 638 C CA . TYR A 1 94 ? 7.722 0.581 -2.386 1.00 93.81 94 TYR A CA 1
ATOM 639 C C . TYR A 1 94 ? 9.234 0.505 -2.615 1.00 93.81 94 TYR A C 1
ATOM 641 O O . TYR A 1 94 ? 9.958 1.496 -2.509 1.00 93.81 94 TYR A O 1
ATOM 649 N N . ALA A 1 95 ? 9.709 -0.700 -2.896 1.00 93.56 95 ALA A N 1
ATOM 650 C CA . ALA A 1 95 ? 11.089 -0.996 -3.214 1.00 93.56 95 ALA A CA 1
ATOM 651 C C . ALA A 1 95 ? 11.515 -0.266 -4.494 1.00 93.56 95 ALA A C 1
ATOM 653 O O . ALA A 1 95 ? 10.734 -0.120 -5.436 1.00 93.56 95 ALA A O 1
ATOM 654 N N . ALA A 1 96 ? 12.774 0.171 -4.535 1.00 90.44 96 ALA A N 1
ATOM 655 C CA . ALA A 1 96 ? 13.344 0.782 -5.727 1.00 90.44 96 ALA A CA 1
ATOM 656 C C . ALA A 1 96 ? 13.403 -0.228 -6.897 1.00 90.44 96 ALA A C 1
ATOM 658 O O . ALA A 1 96 ? 13.611 -1.426 -6.659 1.00 90.44 96 ALA A O 1
ATOM 659 N N . PRO A 1 97 ? 13.247 0.234 -8.154 1.00 89.81 97 PRO A N 1
ATOM 660 C CA . PRO A 1 97 ? 13.425 -0.607 -9.333 1.00 89.81 97 PRO A CA 1
ATOM 661 C C . PRO A 1 97 ? 14.865 -1.121 -9.428 1.00 89.81 97 PRO A C 1
ATOM 663 O O . PRO A 1 97 ? 15.811 -0.379 -9.163 1.00 89.81 97 PRO A O 1
ATOM 666 N N . ALA A 1 98 ? 15.036 -2.371 -9.854 1.00 89.62 98 ALA A N 1
ATOM 667 C CA . ALA A 1 98 ? 16.346 -2.978 -10.079 1.00 89.62 98 ALA A CA 1
ATOM 668 C C . ALA A 1 98 ? 16.397 -3.605 -11.473 1.00 89.62 98 ALA A C 1
ATOM 670 O O . ALA A 1 98 ? 15.575 -4.461 -11.791 1.00 89.62 98 ALA A O 1
ATOM 671 N N . VAL A 1 99 ? 17.363 -3.187 -12.295 1.00 86.69 99 VAL A N 1
ATOM 672 C CA . VAL A 1 99 ? 17.610 -3.749 -13.631 1.00 86.69 99 VAL A CA 1
ATOM 673 C C . VAL A 1 99 ? 18.632 -4.874 -13.503 1.00 86.69 99 VAL A C 1
ATOM 675 O O . VAL A 1 99 ? 19.723 -4.656 -12.982 1.00 86.69 99 VAL A O 1
ATOM 678 N N . SER A 1 100 ? 18.288 -6.065 -13.983 1.00 86.69 100 SER A N 1
ATOM 679 C CA . SER A 1 100 ? 19.171 -7.238 -13.993 1.00 86.69 100 SER A CA 1
ATOM 680 C C . SER A 1 100 ? 19.727 -7.559 -15.378 1.00 86.69 100 SER A C 1
ATOM 682 O O . SER A 1 100 ? 20.719 -8.276 -15.485 1.00 86.69 100 SER A O 1
ATOM 684 N N . GLY A 1 101 ? 19.122 -7.029 -16.440 1.00 75.56 101 GLY A N 1
ATOM 685 C CA . GLY A 1 101 ? 19.568 -7.301 -17.797 1.00 75.56 101 GLY A CA 1
ATOM 686 C C . GLY A 1 101 ? 18.924 -6.396 -18.831 1.00 75.56 101 GLY A C 1
ATOM 687 O O . GLY A 1 101 ? 17.868 -5.801 -18.612 1.00 75.56 101 GLY A O 1
ATOM 688 N N . ILE A 1 102 ? 19.586 -6.313 -19.979 1.00 79.50 102 ILE A N 1
ATOM 689 C CA . ILE A 1 102 ? 19.083 -5.634 -21.165 1.00 79.50 102 ILE A CA 1
ATOM 690 C C . ILE A 1 102 ? 19.259 -6.600 -22.335 1.00 79.50 102 ILE A C 1
ATOM 692 O O . ILE A 1 102 ? 20.362 -7.098 -22.583 1.00 79.50 102 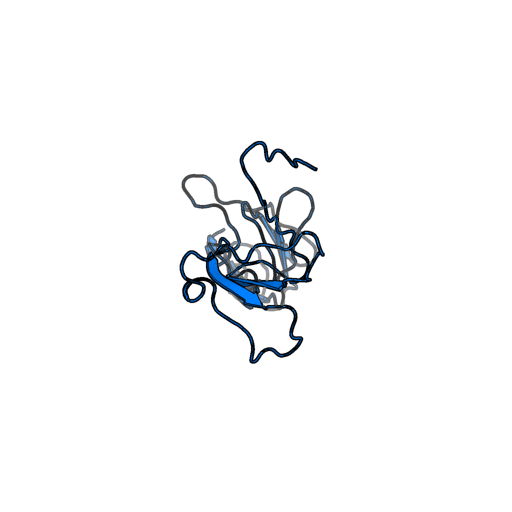ILE A O 1
ATOM 696 N N . VAL A 1 103 ? 18.165 -6.873 -23.036 1.00 75.69 103 VAL A N 1
ATOM 697 C CA . VAL A 1 103 ? 18.142 -7.744 -24.214 1.00 75.69 103 VAL A CA 1
ATOM 698 C C . VAL A 1 103 ? 17.681 -6.917 -25.404 1.00 75.69 103 VAL A C 1
ATOM 700 O O . VAL A 1 103 ? 16.744 -6.127 -25.281 1.00 75.69 103 VAL A O 1
ATOM 703 N N . VAL A 1 104 ? 18.344 -7.087 -26.547 1.00 68.69 104 VAL A N 1
ATOM 704 C CA . VAL A 1 104 ? 17.884 -6.516 -27.814 1.00 68.69 104 VAL A CA 1
ATOM 705 C C . VAL A 1 104 ? 17.342 -7.650 -28.651 1.00 68.69 104 VAL A C 1
ATOM 707 O O . VAL A 1 104 ? 18.055 -8.598 -28.974 1.00 68.69 104 VAL A O 1
ATOM 710 N N . LEU A 1 105 ? 16.067 -7.541 -28.993 1.00 64.38 105 LEU A N 1
ATOM 711 C CA . LEU A 1 105 ? 15.469 -8.391 -30.002 1.00 64.38 105 LEU A CA 1
ATOM 712 C C . LEU A 1 105 ? 15.690 -7.675 -31.334 1.00 64.38 105 LEU A C 1
ATOM 714 O O . LEU A 1 105 ? 15.219 -6.547 -31.531 1.00 64.38 105 LEU A O 1
ATOM 718 N N . SER A 1 106 ? 16.469 -8.296 -32.221 1.00 56.62 106 SER A N 1
ATOM 719 C CA . SER A 1 106 ? 16.435 -7.922 -33.631 1.00 56.62 106 SER A CA 1
ATOM 720 C C . SER A 1 106 ? 15.017 -8.181 -34.147 1.00 56.62 106 SER A C 1
ATOM 722 O O . SER A 1 106 ? 14.306 -9.021 -33.609 1.00 56.62 106 SER A O 1
ATOM 724 N N . ALA A 1 107 ? 14.579 -7.428 -35.156 1.00 51.19 107 ALA A N 1
ATOM 725 C CA . ALA A 1 107 ? 13.197 -7.374 -35.648 1.00 51.19 107 ALA A CA 1
ATOM 726 C C . ALA A 1 107 ? 12.627 -8.692 -36.242 1.00 51.19 107 ALA A C 1
ATOM 728 O O . ALA A 1 107 ? 11.693 -8.648 -37.041 1.00 51.19 107 ALA A O 1
ATOM 729 N N . SER A 1 108 ? 13.177 -9.858 -35.901 1.00 46.09 108 SER A N 1
ATOM 730 C CA . SER A 1 108 ? 12.483 -11.134 -36.036 1.00 46.09 108 SER A CA 1
ATOM 731 C C . SER A 1 108 ? 11.466 -11.227 -34.901 1.00 46.09 108 SER A C 1
ATOM 733 O O . SER A 1 108 ? 11.822 -11.187 -33.728 1.00 46.09 108 SER A O 1
ATOM 735 N N . ALA A 1 109 ? 10.181 -11.316 -35.232 1.00 45.38 109 ALA A N 1
ATOM 736 C CA . ALA A 1 109 ? 9.086 -11.381 -34.262 1.00 45.38 109 ALA A CA 1
ATOM 737 C C . ALA A 1 109 ? 9.080 -12.666 -33.393 1.00 45.38 109 ALA A C 1
ATOM 739 O O . ALA A 1 109 ? 8.115 -12.896 -32.663 1.00 45.38 109 ALA A O 1
ATOM 740 N N . ASP A 1 110 ? 10.117 -13.510 -33.475 1.00 51.34 110 ASP A N 1
ATOM 741 C CA . ASP A 1 110 ? 10.253 -14.753 -32.717 1.00 51.34 110 ASP A CA 1
ATOM 742 C C . ASP A 1 110 ? 11.052 -14.533 -31.408 1.00 51.34 110 ASP A C 1
ATOM 744 O O . ASP A 1 110 ? 12.229 -14.166 -31.447 1.00 51.34 110 ASP A O 1
ATOM 748 N N . PRO A 1 111 ? 10.468 -14.810 -30.224 1.00 53.66 111 PRO A N 1
ATOM 749 C CA . PRO A 1 111 ? 11.171 -14.789 -28.936 1.00 53.66 111 PRO A CA 1
ATOM 750 C C . PRO A 1 111 ? 12.419 -15.685 -28.862 1.00 53.66 111 PRO A C 1
ATOM 752 O O . PRO A 1 111 ? 13.231 -15.520 -27.950 1.00 53.66 111 PRO A O 1
ATOM 755 N N . ARG A 1 112 ? 12.570 -16.652 -29.777 1.00 60.69 112 ARG A N 1
ATOM 756 C CA . ARG A 1 112 ? 13.739 -17.542 -29.863 1.00 60.69 112 ARG A CA 1
ATOM 757 C C . ARG A 1 112 ? 14.990 -16.855 -30.417 1.00 60.69 112 ARG A C 1
ATOM 759 O O . ARG A 1 112 ? 16.084 -17.346 -30.154 1.00 60.69 112 ARG A O 1
ATOM 766 N N . ASP A 1 113 ? 14.842 -15.714 -31.091 1.00 56.94 113 ASP A N 1
ATOM 767 C CA . ASP A 1 113 ? 15.954 -14.931 -31.654 1.00 56.94 113 ASP A CA 1
ATOM 768 C C . ASP A 1 113 ? 16.482 -13.855 -30.685 1.00 56.94 113 ASP A C 1
ATOM 770 O O . ASP A 1 113 ? 17.244 -12.963 -31.062 1.00 56.94 113 ASP A O 1
ATOM 774 N N . ALA A 1 114 ? 16.089 -13.923 -29.410 1.00 54.66 114 ALA A N 1
ATOM 775 C CA . ALA A 1 114 ? 16.558 -13.016 -28.376 1.00 54.66 114 ALA A CA 1
ATOM 776 C C . ALA A 1 114 ? 18.066 -13.172 -28.124 1.00 54.66 114 ALA A C 1
ATOM 778 O O . ALA A 1 114 ? 18.505 -14.135 -27.494 1.00 54.66 114 ALA A O 1
ATOM 779 N N . VAL A 1 115 ? 18.867 -12.193 -28.559 1.00 55.91 115 VAL A N 1
ATOM 780 C CA . VAL A 1 115 ? 20.312 -12.171 -28.296 1.00 55.91 115 VAL A CA 1
ATOM 781 C C . VAL A 1 115 ? 20.600 -11.256 -27.098 1.00 55.91 115 VAL A C 1
ATOM 783 O O . VAL A 1 115 ? 20.285 -10.061 -27.138 1.00 55.91 115 VAL A O 1
ATOM 786 N N . PRO A 1 116 ? 21.204 -11.760 -26.007 1.00 53.72 116 PRO A N 1
ATOM 787 C CA . PRO A 1 116 ? 21.590 -10.905 -24.894 1.00 53.72 116 PRO A CA 1
ATOM 788 C C . PRO A 1 116 ? 22.687 -9.917 -25.316 1.00 53.72 116 PRO A C 1
ATOM 790 O O . PRO A 1 116 ? 23.650 -10.287 -25.987 1.00 53.72 116 PRO A O 1
ATOM 793 N N . LEU A 1 117 ? 22.582 -8.657 -24.877 1.00 53.25 117 LEU A N 1
ATOM 794 C CA . LEU A 1 117 ? 23.497 -7.586 -25.301 1.00 53.25 117 LEU A CA 1
ATOM 795 C C . LEU A 1 117 ? 24.969 -7.842 -24.959 1.00 53.25 117 LEU A C 1
ATOM 797 O O . LEU A 1 117 ? 25.847 -7.363 -25.666 1.00 53.25 117 LEU A O 1
ATOM 801 N N . PHE A 1 118 ? 25.260 -8.611 -23.909 1.00 51.84 118 PHE A N 1
ATOM 802 C CA . PHE A 1 118 ? 26.640 -8.963 -23.563 1.00 51.84 118 PHE A CA 1
ATOM 803 C C . PHE A 1 118 ? 27.276 -9.952 -24.555 1.00 51.84 118 PHE A C 1
ATOM 805 O O . PHE A 1 118 ? 28.499 -10.040 -24.622 1.00 51.84 118 PHE A O 1
ATOM 812 N N . SER A 1 119 ? 26.468 -10.687 -25.328 1.00 44.75 119 SER A N 1
ATOM 813 C CA . SER A 1 119 ? 26.935 -11.557 -26.416 1.00 44.75 119 SER A CA 1
ATOM 814 C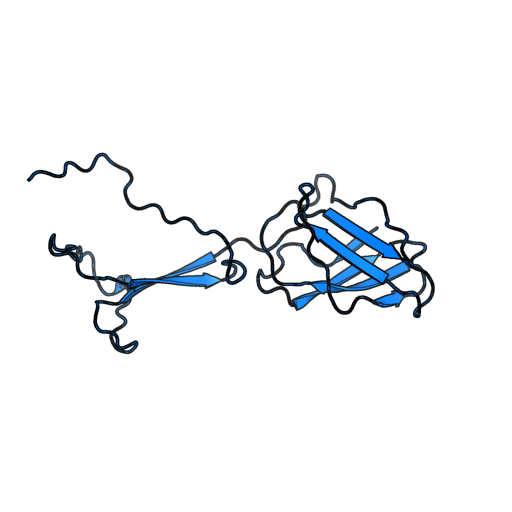 C . SER A 1 119 ? 27.154 -10.792 -27.721 1.00 44.75 119 SER A C 1
ATOM 816 O O . SER A 1 119 ? 27.876 -11.267 -28.595 1.00 44.75 119 SER A O 1
ATOM 818 N N . LEU A 1 120 ? 26.599 -9.582 -27.839 1.00 51.72 120 LEU A N 1
ATOM 819 C CA . LEU A 1 120 ? 26.924 -8.621 -28.890 1.00 51.72 120 LEU A CA 1
ATOM 820 C C . LEU A 1 120 ? 28.215 -7.894 -28.486 1.00 51.72 120 LEU A C 1
ATOM 822 O O . LEU A 1 120 ? 28.210 -6.717 -28.135 1.00 51.72 120 LEU A O 1
ATOM 826 N N . GLY A 1 121 ? 29.329 -8.628 -28.443 1.00 37.44 121 GLY A N 1
ATOM 827 C CA . GLY A 1 121 ? 30.614 -8.103 -27.981 1.00 37.44 121 GLY A CA 1
ATOM 828 C C . GLY A 1 121 ? 30.987 -6.826 -28.726 1.00 37.44 121 GLY A C 1
ATOM 829 O O . GLY A 1 121 ? 31.199 -6.902 -29.929 1.00 37.44 121 GLY A O 1
ATOM 830 N N . ALA A 1 122 ? 31.010 -5.684 -28.020 1.00 42.16 122 ALA A N 1
ATOM 831 C CA . ALA A 1 122 ? 31.411 -4.334 -28.462 1.00 42.16 122 ALA A CA 1
ATOM 832 C C . ALA A 1 122 ? 31.048 -3.942 -29.909 1.00 42.16 122 ALA A C 1
ATOM 834 O O . ALA A 1 122 ? 31.645 -3.036 -30.486 1.00 42.16 122 ALA A O 1
ATOM 835 N N . SER A 1 123 ? 30.074 -4.616 -30.506 1.00 43.41 123 SER A N 1
ATOM 836 C CA . SER A 1 123 ? 29.632 -4.365 -31.855 1.00 43.41 123 SER A CA 1
ATOM 837 C C . SER A 1 123 ? 28.467 -3.445 -31.658 1.00 43.41 123 SER A C 1
ATOM 839 O O . SER A 1 123 ? 27.391 -3.853 -31.222 1.00 43.41 123 SER A O 1
ATOM 841 N N . THR A 1 124 ? 28.730 -2.170 -31.915 1.00 41.78 124 THR A N 1
ATOM 842 C CA . THR A 1 124 ? 27.703 -1.245 -32.347 1.00 41.78 124 THR A CA 1
ATOM 843 C C . THR A 1 124 ? 26.839 -2.006 -33.346 1.00 41.78 124 THR A C 1
ATOM 845 O O . THR A 1 124 ? 27.224 -2.200 -34.497 1.00 41.78 124 THR A O 1
ATOM 848 N N . ALA A 1 125 ? 25.684 -2.507 -32.903 1.00 44.50 125 ALA A N 1
ATOM 849 C CA . ALA A 1 125 ? 24.599 -2.775 -33.820 1.00 44.50 125 ALA A CA 1
ATOM 850 C C . ALA A 1 125 ? 24.349 -1.403 -34.431 1.00 44.50 125 ALA A C 1
ATOM 852 O O . ALA A 1 125 ? 23.763 -0.534 -33.789 1.00 44.50 125 ALA A O 1
ATOM 853 N N . ALA A 1 126 ? 24.987 -1.137 -35.571 1.00 45.78 126 ALA A N 1
ATOM 854 C CA . ALA A 1 126 ? 24.844 0.115 -36.265 1.00 45.78 126 ALA A CA 1
ATOM 855 C C . ALA A 1 126 ? 23.360 0.177 -36.592 1.00 45.78 126 ALA A C 1
ATOM 857 O O . ALA A 1 126 ? 22.881 -0.588 -37.428 1.00 45.78 126 ALA A O 1
ATOM 858 N N . LEU A 1 127 ? 22.619 1.010 -35.855 1.00 51.53 127 LEU A N 1
ATOM 859 C CA . LEU A 1 127 ? 21.255 1.327 -36.223 1.00 51.53 127 LEU A CA 1
ATOM 860 C C . LEU A 1 127 ? 21.380 1.947 -37.605 1.00 51.53 127 LEU A C 1
ATOM 862 O O . LEU A 1 127 ? 21.913 3.046 -37.764 1.00 51.53 127 LEU A O 1
ATOM 866 N N . THR A 1 128 ? 21.000 1.183 -38.620 1.00 49.84 128 THR A N 1
ATOM 867 C CA . THR A 1 128 ? 21.041 1.671 -39.985 1.00 49.84 128 THR A CA 1
ATOM 868 C C . THR A 1 128 ? 20.083 2.853 -40.064 1.00 49.84 128 THR A C 1
ATOM 870 O O . THR A 1 128 ? 19.018 2.862 -39.440 1.00 49.84 128 THR A O 1
ATOM 873 N N . THR A 1 129 ? 20.424 3.858 -40.865 1.00 53.56 129 THR A N 1
ATOM 874 C CA . THR A 1 129 ? 19.549 5.016 -41.117 1.00 53.56 129 THR A CA 1
ATOM 875 C C . THR A 1 129 ? 18.212 4.620 -41.763 1.00 53.56 129 THR A C 1
ATOM 877 O O . THR A 1 129 ? 17.308 5.443 -41.855 1.00 53.56 129 THR A O 1
ATOM 880 N N . SER A 1 130 ? 18.062 3.350 -42.163 1.00 60.88 130 SER A N 1
ATOM 881 C CA . SER A 1 130 ? 16.824 2.743 -42.651 1.00 60.88 130 SER A CA 1
ATOM 882 C C . SER A 1 130 ? 15.820 2.339 -41.558 1.00 60.88 130 SER A C 1
ATOM 884 O O . SER A 1 130 ? 14.738 1.874 -41.902 1.00 60.88 130 SER A O 1
ATOM 886 N N . GLY A 1 131 ? 16.126 2.535 -40.267 1.00 54.19 131 GLY A N 1
ATOM 887 C CA . GLY A 1 131 ? 15.111 2.511 -39.204 1.00 54.19 131 GLY A CA 1
ATOM 888 C C . GLY A 1 131 ? 14.569 1.124 -38.846 1.00 54.19 131 GLY A C 1
ATOM 889 O O . GLY A 1 131 ? 13.360 0.948 -38.704 1.00 54.19 131 GLY A O 1
ATOM 890 N N . GLN A 1 132 ? 15.444 0.129 -38.683 1.00 60.75 132 GLN A N 1
ATOM 891 C CA . GLN A 1 132 ? 15.025 -1.180 -38.170 1.00 60.75 132 GLN A CA 1
ATOM 892 C C . GLN A 1 132 ? 14.343 -1.043 -36.794 1.00 60.75 132 GLN A C 1
ATOM 894 O O . GLN A 1 132 ? 14.852 -0.362 -35.903 1.00 60.75 132 GLN A O 1
ATOM 899 N N . SER A 1 133 ? 13.193 -1.703 -36.611 1.00 59.59 133 SER A N 1
ATOM 900 C CA . SER A 1 133 ? 12.487 -1.749 -35.323 1.00 59.59 133 SER A CA 1
ATOM 901 C C . SER A 1 133 ? 13.190 -2.711 -34.367 1.00 59.59 133 SER A C 1
ATOM 903 O O . SER A 1 133 ? 12.905 -3.904 -34.351 1.00 59.59 133 SER A O 1
ATOM 905 N N . LEU A 1 134 ? 14.133 -2.200 -33.579 1.00 63.91 134 LEU A N 1
ATOM 906 C CA . LEU A 1 134 ? 14.741 -2.953 -32.484 1.00 63.91 134 LEU A CA 1
ATOM 907 C C . LEU A 1 134 ? 13.859 -2.849 -31.240 1.00 63.91 134 LEU A C 1
ATOM 909 O O . LEU A 1 134 ? 13.516 -1.744 -30.812 1.00 63.91 134 LEU A O 1
ATOM 913 N N . GLN A 1 135 ? 13.529 -3.987 -30.629 1.00 69.06 135 GLN A N 1
ATOM 914 C CA . GLN A 1 135 ? 12.876 -3.994 -29.324 1.00 69.06 135 GLN A CA 1
ATOM 915 C C . GLN A 1 135 ? 13.943 -4.120 -28.236 1.00 69.06 135 GLN A C 1
ATOM 917 O O . GLN A 1 135 ? 14.656 -5.119 -28.152 1.00 69.06 135 GLN A O 1
ATOM 922 N N . ILE A 1 136 ? 14.042 -3.099 -27.386 1.00 73.06 136 ILE A N 1
ATOM 923 C CA . ILE A 1 136 ? 14.859 -3.147 -26.171 1.00 73.06 136 ILE A CA 1
ATOM 924 C C . ILE A 1 136 ? 13.974 -3.674 -25.044 1.00 73.06 136 ILE A C 1
ATOM 926 O O . ILE A 1 136 ? 12.965 -3.056 -24.701 1.00 73.06 136 ILE A O 1
ATOM 930 N N . VAL A 1 137 ? 14.359 -4.804 -24.457 1.00 77.06 137 VAL A N 1
ATOM 931 C CA . VAL A 1 137 ? 13.679 -5.395 -23.301 1.00 77.06 137 VAL A CA 1
ATOM 932 C C . VAL A 1 137 ? 14.546 -5.193 -22.066 1.00 77.06 137 VAL A C 1
ATOM 934 O O . VAL A 1 137 ? 15.657 -5.719 -21.976 1.00 77.06 137 VAL A O 1
ATOM 937 N N . LEU A 1 138 ? 14.024 -4.438 -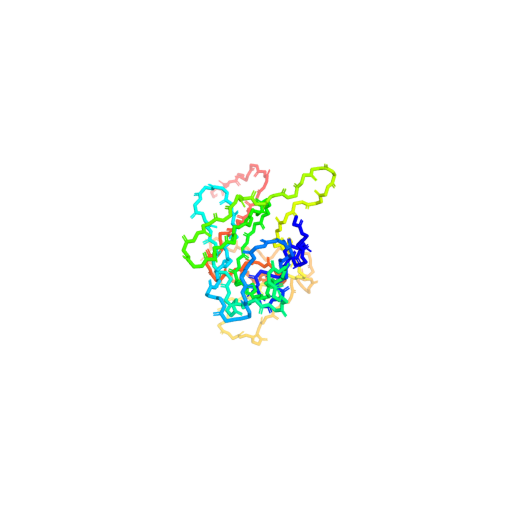21.098 1.00 81.31 138 LEU A N 1
ATOM 938 C CA . LEU A 1 138 ? 14.613 -4.334 -19.768 1.00 81.31 138 LEU A CA 1
ATOM 939 C C . LEU A 1 138 ? 14.105 -5.475 -18.895 1.00 81.31 138 LEU A C 1
ATOM 941 O O . LEU A 1 138 ? 12.899 -5.644 -18.716 1.00 81.31 138 LEU A O 1
ATOM 945 N N . GLN A 1 139 ? 15.034 -6.238 -18.335 1.00 85.00 139 GLN A N 1
ATOM 946 C CA . GLN A 1 139 ? 14.745 -7.276 -17.355 1.00 85.00 139 GLN A CA 1
ATOM 947 C C . GLN A 1 139 ? 15.089 -6.761 -15.962 1.00 85.00 139 GLN A C 1
ATOM 949 O O . GLN A 1 139 ? 16.092 -6.068 -15.770 1.00 85.00 139 GLN A O 1
ATOM 954 N N . GLY A 1 140 ? 14.245 -7.077 -14.986 1.00 86.88 140 GLY A N 1
ATOM 955 C CA . GLY A 1 140 ? 14.418 -6.585 -13.631 1.00 86.88 140 GLY A CA 1
ATOM 956 C C . GLY A 1 140 ? 13.188 -6.768 -12.756 1.00 86.88 140 GLY A C 1
ATOM 957 O O . GLY A 1 140 ? 12.220 -7.428 -13.134 1.00 86.88 140 GLY A O 1
ATOM 958 N N . THR A 1 141 ? 13.244 -6.173 -11.571 1.00 90.69 141 THR A N 1
ATOM 959 C CA . THR A 1 141 ? 12.189 -6.227 -10.555 1.00 90.69 141 THR A CA 1
ATOM 960 C C . THR A 1 141 ? 11.773 -4.824 -10.134 1.00 90.69 141 THR A C 1
ATOM 962 O O . THR A 1 141 ? 12.529 -3.866 -10.288 1.00 90.69 141 THR A O 1
ATOM 965 N N . ASN A 1 142 ? 10.591 -4.710 -9.526 1.00 90.31 142 ASN A N 1
ATOM 966 C CA . ASN A 1 142 ? 10.078 -3.461 -8.956 1.00 90.31 142 ASN A CA 1
ATOM 967 C C . ASN A 1 142 ? 9.928 -2.304 -9.965 1.00 90.31 142 ASN A C 1
ATOM 969 O O . ASN A 1 142 ? 10.046 -1.140 -9.598 1.00 90.31 142 ASN A O 1
ATOM 973 N N . PHE A 1 143 ? 9.639 -2.595 -11.238 1.00 86.75 143 PHE A N 1
ATOM 974 C CA . PHE A 1 143 ? 9.374 -1.567 -12.258 1.00 86.75 143 PHE A CA 1
ATOM 975 C C . PHE A 1 143 ? 7.988 -0.913 -12.150 1.00 86.75 143 PHE A C 1
ATOM 977 O O . PHE A 1 143 ? 7.593 -0.146 -13.025 1.00 86.75 143 PHE A O 1
ATOM 984 N N . GLY A 1 144 ? 7.258 -1.181 -11.067 1.00 81.88 144 GLY A N 1
ATOM 985 C CA . GLY A 1 144 ? 5.920 -0.649 -10.860 1.00 81.88 144 GLY A CA 1
ATOM 986 C C . GLY A 1 144 ? 4.806 -1.539 -11.411 1.00 81.88 144 GLY A C 1
ATOM 987 O O . GLY A 1 144 ? 5.042 -2.633 -11.919 1.00 81.88 144 GLY A O 1
ATOM 988 N N . ALA A 1 145 ? 3.565 -1.074 -11.266 1.00 72.00 145 ALA A N 1
ATOM 989 C CA . ALA A 1 145 ? 2.390 -1.662 -11.911 1.00 72.00 145 ALA A CA 1
ATOM 990 C C . ALA A 1 145 ? 2.359 -1.324 -13.418 1.00 72.00 145 ALA A C 1
ATOM 992 O O . ALA A 1 145 ? 3.063 -0.412 -13.851 1.00 72.00 145 ALA A O 1
ATOM 993 N N . GLN A 1 146 ? 1.508 -1.995 -14.206 1.00 58.03 146 GLN A N 1
ATOM 994 C CA . GLN A 1 146 ? 1.470 -1.900 -15.682 1.00 58.03 146 GLN A CA 1
ATOM 995 C C . GLN A 1 146 ? 1.299 -0.478 -16.269 1.00 58.03 146 GLN A C 1
ATOM 997 O O . GLN A 1 146 ? 1.565 -0.280 -17.448 1.00 58.03 146 GLN A O 1
ATOM 1002 N N . ALA A 1 147 ? 0.897 0.512 -15.465 1.00 58.31 147 ALA A N 1
ATOM 1003 C CA . ALA A 1 147 ? 0.744 1.916 -15.860 1.00 58.31 147 ALA A CA 1
ATOM 1004 C C . ALA A 1 147 ? 1.786 2.862 -15.221 1.00 58.31 147 ALA A C 1
ATOM 1006 O O . ALA A 1 147 ? 1.567 4.070 -15.148 1.00 58.31 147 ALA A O 1
ATOM 1007 N N . SER A 1 148 ? 2.897 2.335 -14.701 1.00 64.50 148 SER A N 1
ATOM 1008 C CA . SER A 1 148 ? 3.926 3.164 -14.061 1.00 64.50 148 SER A CA 1
ATOM 1009 C C . SER A 1 148 ? 4.741 3.915 -15.109 1.00 64.50 148 SER A C 1
ATOM 1011 O O . SER A 1 148 ? 5.237 3.322 -16.066 1.00 64.50 148 SER A O 1
ATOM 1013 N N . THR A 1 149 ? 4.913 5.223 -14.920 1.00 65.38 149 THR A N 1
ATOM 1014 C CA . THR A 1 149 ? 5.785 6.027 -15.780 1.00 65.38 149 THR A CA 1
ATOM 1015 C C . THR A 1 149 ? 7.236 5.608 -15.567 1.00 65.38 149 THR A C 1
ATOM 1017 O O . THR A 1 149 ? 7.781 5.769 -14.476 1.00 65.38 149 THR A O 1
ATOM 1020 N N . PHE A 1 150 ? 7.879 5.116 -16.621 1.00 63.91 150 PHE A N 1
ATOM 1021 C CA . PHE A 1 150 ? 9.323 4.909 -16.667 1.00 63.91 150 PHE A CA 1
ATOM 1022 C C . PHE A 1 150 ? 9.933 5.876 -17.685 1.00 63.91 150 PHE A C 1
ATOM 1024 O O . PHE A 1 150 ? 9.285 6.264 -18.655 1.00 63.91 150 PHE A O 1
ATOM 1031 N N . SER A 1 151 ? 11.177 6.297 -17.459 1.00 66.25 151 SER A N 1
ATOM 1032 C CA . SER A 1 151 ? 11.898 7.145 -18.411 1.00 66.25 151 SER A CA 1
ATOM 1033 C C . SER A 1 151 ? 13.176 6.450 -18.855 1.00 66.25 151 SER A C 1
ATOM 1035 O O . SER A 1 151 ? 13.942 5.958 -18.029 1.00 66.25 151 SER A O 1
ATOM 1037 N N . LEU A 1 152 ? 13.386 6.406 -20.169 1.00 65.31 152 LEU A N 1
ATOM 1038 C CA . LEU A 1 152 ? 14.630 5.972 -20.793 1.00 65.31 152 LEU A CA 1
ATOM 1039 C C . LEU A 1 152 ? 15.268 7.193 -21.437 1.00 65.31 152 LEU A C 1
ATOM 1041 O O . LEU A 1 152 ? 14.601 7.943 -22.149 1.00 65.31 152 LEU A O 1
ATOM 1045 N N . ARG A 1 153 ? 16.555 7.407 -21.172 1.00 63.75 153 ARG A N 1
ATOM 1046 C CA . ARG A 1 153 ? 17.335 8.467 -21.811 1.00 63.75 153 ARG A CA 1
ATOM 1047 C C . ARG A 1 153 ? 18.389 7.823 -22.699 1.00 63.75 153 ARG A C 1
ATOM 1049 O O . ARG A 1 153 ? 19.192 7.032 -22.214 1.00 63.75 153 ARG A O 1
ATOM 1056 N N . PHE A 1 154 ? 18.380 8.182 -23.979 1.00 59.81 154 PHE A N 1
ATOM 1057 C CA . PHE A 1 154 ? 19.398 7.793 -24.950 1.00 59.81 154 PHE A CA 1
ATOM 1058 C C . PHE A 1 154 ? 20.218 9.028 -25.332 1.00 59.81 154 PHE A C 1
ATOM 1060 O O . PHE A 1 154 ? 19.649 10.062 -25.671 1.00 59.81 154 PHE A O 1
ATOM 1067 N N . GLY A 1 155 ? 21.547 8.910 -25.288 1.00 57.78 155 GLY A N 1
ATOM 1068 C CA . GLY A 1 155 ? 22.472 9.998 -25.610 1.00 57.78 155 GLY A CA 1
ATOM 1069 C C . GLY A 1 155 ? 22.770 10.939 -24.434 1.00 57.78 155 GLY A C 1
ATOM 1070 O O . GLY A 1 155 ? 21.916 11.225 -23.598 1.00 57.78 155 GLY A O 1
ATOM 1071 N N . GLY A 1 156 ? 24.019 11.408 -24.369 1.00 48.34 156 GLY A N 1
ATOM 1072 C CA . GLY A 1 156 ? 24.500 12.376 -23.372 1.00 48.34 156 GLY A CA 1
ATOM 1073 C C . GLY A 1 156 ? 25.446 13.443 -23.938 1.00 48.34 156 GLY A C 1
ATOM 1074 O O . GLY A 1 156 ? 25.928 14.283 -23.188 1.00 48.34 156 GLY A O 1
ATOM 1075 N N . GLY A 1 157 ? 25.714 13.424 -25.248 1.00 49.94 157 GLY A N 1
ATOM 1076 C CA . GLY A 1 157 ? 26.586 14.376 -25.936 1.00 49.94 157 GLY A CA 1
ATOM 1077 C C . GLY A 1 157 ? 25.956 14.866 -27.237 1.00 49.94 157 GLY A C 1
ATOM 1078 O O . GLY A 1 157 ? 25.078 14.200 -27.785 1.00 49.94 157 GLY A O 1
ATOM 1079 N N . ALA A 1 158 ? 26.393 16.036 -27.712 1.00 42.47 158 ALA A N 1
ATOM 1080 C CA . ALA A 1 158 ? 25.947 16.633 -28.968 1.00 42.47 158 ALA A CA 1
ATOM 1081 C C . ALA A 1 158 ? 26.275 15.701 -30.149 1.00 42.47 158 ALA A C 1
ATOM 1083 O O . ALA A 1 158 ? 27.386 15.707 -30.672 1.00 42.47 158 ALA A O 1
ATOM 1084 N N . GLY A 1 159 ? 25.315 14.871 -30.553 1.00 44.47 159 GLY A N 1
ATOM 1085 C CA . GLY A 1 159 ? 25.412 14.098 -31.783 1.00 44.47 159 GLY A CA 1
ATOM 1086 C C . GLY A 1 159 ? 25.234 15.037 -32.969 1.00 44.47 159 GLY A C 1
ATOM 1087 O O . GLY A 1 159 ? 24.133 15.535 -33.197 1.00 44.47 159 GLY A O 1
ATOM 1088 N N . ARG A 1 160 ? 26.312 15.296 -33.716 1.00 41.91 160 ARG A N 1
ATOM 1089 C CA . ARG A 1 160 ? 26.204 15.839 -35.073 1.00 41.91 160 ARG A CA 1
ATOM 1090 C C . ARG A 1 160 ? 25.591 14.757 -35.957 1.00 41.91 160 ARG A C 1
ATOM 1092 O O . ARG A 1 160 ? 26.184 13.699 -36.140 1.00 41.91 160 ARG A O 1
ATOM 1099 N N . ALA A 1 161 ? 24.390 15.022 -36.458 1.00 38.47 161 ALA A N 1
ATOM 1100 C CA . ALA A 1 161 ? 23.837 14.307 -37.594 1.00 38.47 161 ALA A CA 1
ATOM 1101 C C . ALA A 1 161 ? 24.384 14.986 -38.852 1.00 38.47 161 ALA A C 1
ATOM 1103 O O . ALA A 1 161 ? 23.847 16.001 -39.296 1.00 38.47 161 ALA A O 1
ATOM 1104 N N . ASP A 1 162 ? 25.494 14.472 -39.371 1.00 42.41 162 ASP A N 1
ATOM 1105 C CA . ASP A 1 162 ? 26.000 14.890 -40.674 1.00 42.41 162 ASP A CA 1
ATOM 1106 C C . ASP A 1 162 ? 25.234 14.103 -41.754 1.00 42.41 162 ASP A C 1
ATOM 1108 O O . ASP A 1 162 ? 24.978 12.907 -41.595 1.00 42.41 162 ASP A O 1
ATOM 1112 N N . LYS A 1 163 ? 24.780 14.827 -42.782 1.00 38.12 163 LYS A N 1
ATOM 1113 C CA . LYS A 1 163 ? 23.889 14.366 -43.859 1.00 38.12 163 LYS A CA 1
ATOM 1114 C C . LYS A 1 163 ? 24.525 13.310 -44.760 1.00 38.12 163 LYS A C 1
ATOM 1116 O O . LYS A 1 163 ? 25.715 13.487 -45.099 1.00 38.12 163 LYS A O 1
#

Radius of gyration: 22.8 Å; chains: 1; bounding box: 48×34×64 Å

Organism: Cafeteria roenbergensis (NCBI:txid33653)

Secondary structure (DSSP, 8-state):
-EEES-EEE-TT---EEEEE-S---STT--EEEEEE-TTS-EEEPEEEEEEETTTEEEEE--S---EEEEEEEEETTEEPPPB-PPTTSPPEEEPPPEEEEEEEE-S-S-GGGEEETTTSTT------TT---PEEEEEEE---STT---------S------

InterPro domains:
  IPR013783 Immunoglobulin-like fold [G3DSA:2.60.40.10] (6-85)

pLDDT: mean 79.47, std 19.22, range [37.44, 98.19]

Sequence (163 aa):
AVLRGLRSEPTAGGSVLEVEGSNFGPLSAPVTVRFGASTGMELAAVGCAVSVAHTRVRCTTVAGVGTGLGVVVGVAGQPSARFEPQPPALPLGYAAPAVSGIVVLSASADPRDAVPLFSLGASTAALTTSGQSLQIVLQGTNFGAQASTFSLRFGGGAGRADK